Protein AF-A0A968MQE8-F1 (afdb_monomer_lite)

Structure (mmCIF, N/CA/C/O backbone):
data_AF-A0A968MQE8-F1
#
_entry.id   AF-A0A968MQE8-F1
#
loop_
_atom_site.group_PDB
_atom_site.id
_atom_site.type_symbol
_atom_site.label_atom_id
_atom_site.label_alt_id
_atom_site.label_comp_id
_atom_site.label_asym_id
_atom_site.label_entity_id
_atom_site.label_seq_id
_atom_site.pdbx_PDB_ins_code
_atom_site.Cartn_x
_atom_site.Cartn_y
_atom_site.Cartn_z
_atom_site.occupancy
_atom_site.B_iso_or_equiv
_atom_site.auth_seq_id
_atom_site.auth_comp_id
_atom_site.auth_asym_id
_atom_site.auth_atom_id
_atom_site.pdbx_PDB_model_num
ATOM 1 N N . MET A 1 1 ? 24.947 -6.318 -22.522 1.00 52.12 1 MET A N 1
ATOM 2 C CA . MET A 1 1 ? 23.542 -6.743 -22.728 1.00 52.12 1 MET A CA 1
ATOM 3 C C . MET A 1 1 ? 23.259 -6.952 -24.221 1.00 52.12 1 MET A C 1
ATOM 5 O O . MET A 1 1 ? 22.418 -6.272 -24.782 1.00 52.12 1 MET A O 1
ATOM 9 N N . GLY A 1 2 ? 23.986 -7.865 -24.878 1.00 56.78 2 GLY A N 1
ATOM 10 C CA . GLY A 1 2 ? 23.846 -8.136 -26.322 1.00 56.78 2 GLY A CA 1
ATOM 11 C C . GLY A 1 2 ? 23.494 -9.590 -26.653 1.00 56.78 2 GLY A C 1
ATOM 12 O O . GLY A 1 2 ? 23.641 -9.995 -27.797 1.00 56.78 2 GLY A O 1
ATOM 13 N N . HIS A 1 3 ? 23.082 -10.377 -25.652 1.00 75.56 3 HIS A N 1
ATOM 14 C CA . HIS A 1 3 ? 22.887 -11.830 -25.779 1.00 75.56 3 HIS A CA 1
ATOM 15 C C . HIS A 1 3 ? 21.495 -12.322 -25.345 1.00 75.56 3 HIS A C 1
ATOM 17 O O . HIS A 1 3 ? 21.232 -13.517 -25.414 1.00 75.56 3 HIS A O 1
ATOM 23 N N . SER A 1 4 ? 20.600 -11.442 -24.882 1.00 83.25 4 SER A N 1
ATOM 24 C CA . SER A 1 4 ? 19.221 -11.829 -24.558 1.00 83.25 4 SER A CA 1
ATOM 25 C C . SER A 1 4 ? 18.395 -11.991 -25.833 1.00 83.25 4 SER A C 1
ATOM 27 O O . SER A 1 4 ? 18.513 -11.181 -26.746 1.00 83.25 4 SER A O 1
ATOM 29 N N . SER A 1 5 ? 17.518 -12.994 -25.886 1.00 90.88 5 SER A N 1
ATOM 30 C CA . SER A 1 5 ? 16.569 -13.175 -27.000 1.00 90.88 5 SER A CA 1
ATOM 31 C C . SER A 1 5 ? 15.283 -12.345 -26.834 1.00 90.88 5 SER A C 1
ATOM 33 O O . SER A 1 5 ? 14.500 -12.201 -27.774 1.00 90.88 5 SER A O 1
ATOM 35 N N . GLY A 1 6 ? 15.060 -11.774 -25.648 1.00 90.94 6 GLY A N 1
ATOM 36 C CA . GLY A 1 6 ? 13.892 -10.971 -25.289 1.00 90.94 6 GLY A CA 1
ATOM 37 C C . GLY A 1 6 ? 14.112 -10.217 -23.979 1.00 90.94 6 GLY A C 1
ATOM 38 O O . GLY A 1 6 ? 14.966 -10.601 -23.181 1.00 90.94 6 GLY A O 1
ATOM 39 N N . ILE A 1 7 ? 13.328 -9.163 -23.759 1.00 91.94 7 ILE A N 1
ATOM 40 C CA . ILE A 1 7 ? 13.206 -8.478 -22.470 1.00 91.94 7 ILE A CA 1
ATOM 41 C C . ILE A 1 7 ? 11.739 -8.538 -22.053 1.00 91.94 7 ILE A C 1
ATOM 43 O O . ILE A 1 7 ? 10.872 -8.004 -22.745 1.00 91.94 7 ILE A O 1
ATOM 47 N N . ALA A 1 8 ? 11.469 -9.196 -20.929 1.00 93.12 8 ALA A N 1
ATOM 48 C CA . ALA A 1 8 ? 10.150 -9.209 -20.318 1.00 93.12 8 ALA A CA 1
ATOM 49 C C . ALA A 1 8 ? 10.033 -8.059 -19.312 1.00 93.12 8 ALA A C 1
ATOM 51 O O . ALA A 1 8 ? 10.950 -7.802 -18.531 1.00 93.12 8 ALA A O 1
ATOM 52 N N . THR A 1 9 ? 8.898 -7.373 -19.332 1.00 93.19 9 THR A N 1
ATOM 53 C CA . THR A 1 9 ? 8.546 -6.323 -18.372 1.00 93.19 9 THR A CA 1
ATOM 54 C C . THR A 1 9 ? 7.178 -6.612 -17.803 1.00 93.19 9 THR A C 1
ATOM 56 O O . THR A 1 9 ? 6.356 -7.252 -18.449 1.00 93.19 9 THR A O 1
ATOM 59 N N . VAL A 1 10 ? 6.940 -6.147 -16.587 1.00 93.38 10 VAL A N 1
ATOM 60 C CA . VAL A 1 10 ? 5.705 -6.472 -15.882 1.00 93.38 10 VAL A CA 1
ATOM 61 C C . VAL A 1 10 ? 4.574 -5.496 -16.269 1.00 93.38 10 VAL A C 1
ATOM 63 O O . VAL A 1 10 ? 3.407 -5.855 -16.249 1.00 93.38 10 VAL A O 1
ATOM 66 N N . SER A 1 11 ? 4.905 -4.290 -16.736 1.00 93.00 11 SER A N 1
ATOM 67 C CA . SER A 1 11 ? 3.940 -3.280 -17.198 1.00 93.00 11 SER A CA 1
ATOM 68 C C . SER A 1 11 ? 4.458 -2.498 -18.408 1.00 93.00 11 SER A C 1
ATOM 70 O O . SER A 1 11 ? 5.671 -2.423 -18.645 1.00 93.00 11 SER A O 1
ATOM 72 N N . HIS A 1 12 ? 3.552 -1.875 -19.166 1.00 92.81 12 HIS A N 1
ATOM 73 C CA . HIS A 1 12 ? 3.917 -0.980 -20.268 1.00 92.81 12 HIS A CA 1
ATOM 74 C C . HIS A 1 12 ? 4.639 0.271 -19.760 1.00 92.81 12 HIS A C 1
ATOM 76 O O . HIS A 1 12 ? 5.550 0.770 -20.428 1.00 92.81 12 HIS A O 1
ATOM 82 N N . ALA A 1 13 ? 4.288 0.752 -18.566 1.00 92.06 13 ALA A N 1
ATOM 83 C CA . ALA A 1 13 ? 4.979 1.836 -17.884 1.00 92.06 13 ALA A CA 1
ATOM 84 C C . ALA A 1 13 ? 6.465 1.505 -17.679 1.00 92.06 13 ALA A C 1
ATOM 86 O O . ALA A 1 13 ? 7.328 2.314 -18.028 1.00 92.06 13 ALA A O 1
ATOM 87 N N . LEU A 1 14 ? 6.780 0.295 -17.197 1.00 92.50 14 LEU A N 1
ATOM 88 C CA . LEU A 1 14 ? 8.165 -0.146 -17.022 1.00 92.50 14 LEU A CA 1
ATOM 89 C C . LEU A 1 14 ? 8.892 -0.271 -18.365 1.00 92.50 14 LEU A C 1
ATOM 91 O O . LEU A 1 14 ? 10.007 0.235 -18.498 1.00 92.50 14 LEU A O 1
ATOM 95 N N . LYS A 1 15 ? 8.257 -0.882 -19.376 1.00 93.50 15 LYS A N 1
ATOM 96 C CA . LYS A 1 15 ? 8.812 -0.948 -20.738 1.00 93.50 15 LYS A CA 1
ATOM 97 C C . LYS A 1 15 ? 9.207 0.442 -21.244 1.00 93.50 15 LYS A C 1
ATOM 99 O O . LYS A 1 15 ? 10.358 0.659 -21.618 1.00 93.50 15 LYS A O 1
ATOM 104 N N . THR A 1 16 ? 8.278 1.391 -21.178 1.00 92.50 16 THR A N 1
ATOM 105 C CA . THR A 1 16 ? 8.482 2.772 -21.638 1.00 92.50 16 THR A CA 1
ATOM 106 C C . THR A 1 16 ? 9.601 3.461 -20.850 1.00 92.50 16 THR A C 1
ATOM 108 O O . THR A 1 16 ? 10.452 4.145 -21.421 1.00 92.50 16 THR A O 1
ATOM 111 N N . ALA A 1 17 ? 9.656 3.259 -19.529 1.00 92.31 17 ALA A N 1
ATOM 112 C CA . ALA A 1 17 ? 10.715 3.805 -18.685 1.00 92.31 17 ALA A CA 1
ATOM 113 C C . ALA A 1 17 ? 12.105 3.262 -19.069 1.00 92.31 17 ALA A C 1
ATOM 115 O O . ALA A 1 17 ? 13.070 4.028 -19.121 1.00 92.31 17 ALA A O 1
ATOM 116 N N . MET A 1 18 ? 12.213 1.968 -19.384 1.00 93.81 18 MET A N 1
ATOM 117 C CA . MET A 1 18 ? 13.463 1.345 -19.836 1.00 93.81 18 MET A CA 1
ATOM 118 C C . MET A 1 18 ? 13.897 1.867 -21.213 1.00 93.81 18 MET A C 1
ATOM 120 O O . MET A 1 18 ? 15.068 2.212 -21.398 1.00 93.81 18 MET A O 1
ATOM 124 N N . GLU A 1 19 ? 12.962 1.995 -22.157 1.00 92.44 19 GLU A N 1
ATOM 125 C CA . GLU A 1 19 ? 13.214 2.574 -23.484 1.00 92.44 19 GLU A CA 1
ATOM 126 C C . GLU A 1 19 ? 13.726 4.022 -23.371 1.00 92.44 19 GLU A C 1
ATOM 128 O O . GLU A 1 19 ? 14.735 4.381 -23.988 1.00 92.44 19 GLU A O 1
ATOM 133 N N . ASN A 1 20 ? 13.126 4.831 -22.490 1.00 93.06 20 ASN A N 1
ATOM 134 C CA . ASN A 1 20 ? 13.561 6.203 -22.202 1.00 93.06 20 ASN A CA 1
ATOM 135 C C . ASN A 1 20 ? 14.966 6.277 -21.583 1.00 93.06 20 ASN A C 1
ATOM 137 O O . ASN A 1 20 ? 15.696 7.250 -21.787 1.00 93.06 20 ASN A O 1
ATOM 141 N N . LYS A 1 21 ? 15.394 5.231 -20.867 1.00 93.38 21 LYS A N 1
ATOM 142 C CA . LYS A 1 21 ? 16.775 5.069 -20.379 1.00 93.38 21 LYS A CA 1
ATOM 143 C C . LYS A 1 21 ? 17.725 4.500 -21.439 1.00 93.38 21 LYS A C 1
ATOM 145 O O . LYS A 1 21 ? 18.848 4.124 -21.114 1.00 93.38 21 LYS A O 1
ATOM 150 N N . LYS A 1 22 ? 17.316 4.515 -22.713 1.00 92.75 22 LYS A N 1
ATOM 151 C CA . LYS A 1 22 ? 18.080 4.071 -23.889 1.00 92.75 22 LYS A CA 1
ATOM 152 C C . LYS A 1 22 ? 18.359 2.567 -23.913 1.00 92.75 22 LYS A C 1
ATOM 154 O O . LYS A 1 22 ? 19.247 2.134 -24.650 1.00 92.75 22 LYS A O 1
ATOM 159 N N . LEU A 1 23 ? 17.596 1.765 -23.168 1.00 89.06 23 LEU A N 1
ATOM 160 C CA . LEU A 1 23 ? 17.645 0.318 -23.320 1.00 89.06 23 LEU A CA 1
ATOM 161 C C . LEU A 1 23 ? 16.884 -0.067 -24.590 1.00 89.06 23 LEU A C 1
ATOM 163 O O . LEU A 1 23 ? 15.662 0.030 -24.650 1.00 89.06 23 LEU A O 1
ATOM 167 N N . LYS A 1 24 ? 17.621 -0.479 -25.622 1.00 84.94 24 LYS A N 1
ATOM 168 C CA . LYS A 1 24 ? 17.053 -0.884 -26.910 1.00 84.94 24 LYS A CA 1
ATOM 169 C C . LYS A 1 24 ? 17.113 -2.396 -27.047 1.00 84.94 24 LYS A C 1
ATOM 171 O O . LYS A 1 24 ? 18.188 -2.981 -26.941 1.00 84.94 24 LYS A O 1
ATOM 176 N N . HIS A 1 25 ? 15.972 -3.011 -27.327 1.00 87.88 25 HIS A N 1
ATOM 177 C CA . HIS A 1 25 ? 15.875 -4.427 -27.652 1.00 87.88 25 HIS A CA 1
ATOM 178 C C . HIS A 1 25 ? 14.738 -4.630 -28.662 1.00 87.88 25 HIS A C 1
ATOM 180 O O . HIS A 1 25 ? 13.677 -4.037 -28.477 1.00 87.88 25 HIS A O 1
ATOM 186 N N . PRO A 1 26 ? 14.917 -5.435 -29.726 1.00 85.69 26 PRO A N 1
ATOM 187 C CA . PRO A 1 26 ? 13.880 -5.625 -30.746 1.00 85.69 26 PRO A CA 1
ATOM 188 C C . PRO A 1 26 ? 12.664 -6.402 -30.225 1.00 85.69 26 PRO A C 1
ATOM 190 O O . PRO A 1 26 ? 11.582 -6.309 -30.793 1.00 85.69 26 PRO A O 1
ATOM 193 N N . ASN A 1 27 ? 12.843 -7.169 -29.149 1.00 91.00 27 ASN A N 1
ATOM 194 C CA . ASN A 1 27 ? 11.818 -8.033 -28.578 1.00 91.00 27 ASN A CA 1
ATOM 195 C C . ASN A 1 27 ? 11.545 -7.658 -27.114 1.00 91.00 27 ASN A C 1
ATOM 197 O O . ASN A 1 27 ? 12.202 -8.181 -26.212 1.00 91.00 27 ASN A O 1
ATOM 201 N N . PHE A 1 28 ? 10.634 -6.709 -26.898 1.00 92.56 28 PHE A N 1
ATOM 202 C CA . PHE A 1 28 ? 10.063 -6.403 -25.586 1.00 92.56 28 PHE A CA 1
ATOM 203 C C . PHE A 1 28 ? 8.689 -7.056 -25.466 1.00 92.56 28 PHE A C 1
ATOM 205 O O . PHE A 1 28 ? 7.822 -6.812 -26.305 1.00 92.56 28 PHE A O 1
ATOM 212 N N . VAL A 1 29 ? 8.473 -7.813 -24.394 1.00 94.12 29 VAL A N 1
ATOM 213 C CA . VAL A 1 29 ? 7.187 -8.448 -24.085 1.00 94.12 29 VAL A CA 1
ATOM 214 C C . VAL A 1 29 ? 6.711 -7.960 -22.722 1.00 94.12 29 VAL A C 1
ATOM 216 O O . VAL A 1 29 ? 7.495 -7.880 -21.776 1.00 94.12 29 VAL A O 1
ATOM 219 N N . VAL A 1 30 ? 5.430 -7.609 -22.617 1.00 93.00 30 VAL A N 1
ATOM 220 C CA . VAL A 1 30 ? 4.802 -7.299 -21.329 1.00 93.00 30 VAL A CA 1
ATOM 221 C C . VAL A 1 30 ? 4.123 -8.564 -20.819 1.00 93.00 30 VAL A C 1
ATOM 223 O O . VAL A 1 30 ? 3.250 -9.107 -21.493 1.00 93.00 30 VAL A O 1
ATOM 226 N N . VAL A 1 31 ? 4.548 -9.045 -19.654 1.00 93.56 31 VAL A N 1
ATOM 227 C CA . VAL A 1 31 ? 3.969 -10.201 -18.964 1.00 93.56 31 VAL A CA 1
ATOM 228 C C . VAL A 1 31 ? 3.492 -9.718 -17.596 1.00 93.56 31 VAL A C 1
ATOM 230 O O . VAL A 1 31 ? 4.332 -9.502 -16.718 1.00 93.56 31 VAL A O 1
ATOM 233 N N . PRO A 1 32 ? 2.177 -9.495 -17.412 1.00 90.69 32 PRO A N 1
ATOM 234 C CA . PRO A 1 32 ? 1.657 -8.987 -16.158 1.00 90.69 32 PRO A CA 1
ATOM 235 C C . PRO A 1 32 ? 1.855 -9.995 -15.013 1.00 90.69 32 PRO A C 1
ATOM 237 O O . PRO A 1 32 ? 1.940 -11.203 -15.232 1.00 90.69 32 PRO A O 1
ATOM 240 N N . ASN A 1 33 ? 1.892 -9.497 -13.779 1.00 92.38 33 ASN A N 1
ATOM 241 C CA . ASN A 1 33 ? 1.998 -10.295 -12.574 1.00 92.38 33 ASN A CA 1
ATOM 242 C C . ASN A 1 33 ? 0.633 -10.934 -12.359 1.00 92.38 33 ASN A C 1
ATOM 244 O O . ASN A 1 33 ? -0.400 -10.269 -12.451 1.00 92.38 33 ASN A O 1
ATOM 248 N N . SER A 1 34 ? 0.642 -12.223 -12.058 1.00 90.06 34 SER A N 1
ATOM 249 C CA . SER A 1 34 ? -0.552 -12.987 -11.727 1.00 90.06 34 SER A CA 1
ATOM 250 C C . SER A 1 34 ? -0.697 -13.150 -10.219 1.00 90.06 34 SER A C 1
ATOM 252 O O . SER A 1 34 ? 0.285 -13.106 -9.480 1.00 90.06 34 SER A O 1
ATOM 254 N N . VAL A 1 35 ? -1.922 -13.425 -9.785 1.00 93.25 35 VAL A N 1
ATOM 255 C CA . VAL A 1 35 ? -2.248 -13.802 -8.410 1.00 93.25 35 VAL A CA 1
ATOM 256 C C . VAL A 1 35 ? -2.826 -15.215 -8.391 1.00 93.25 35 VAL A C 1
ATOM 258 O O . VAL A 1 35 ? -3.563 -15.604 -9.299 1.00 93.25 35 VAL A O 1
ATOM 261 N N . ASP A 1 36 ? -2.493 -15.987 -7.360 1.00 93.44 36 ASP A N 1
ATOM 262 C CA . ASP A 1 36 ? -3.079 -17.305 -7.132 1.00 93.44 36 ASP A CA 1
ATOM 263 C C . ASP A 1 36 ? -4.501 -17.177 -6.562 1.00 93.44 36 ASP A C 1
ATOM 265 O O . ASP A 1 36 ? -4.700 -16.966 -5.366 1.00 93.44 36 ASP A O 1
ATOM 269 N N . THR A 1 37 ? -5.505 -17.326 -7.425 1.00 92.75 37 THR A N 1
ATOM 270 C CA . THR A 1 37 ? -6.929 -17.244 -7.054 1.00 92.75 37 THR A CA 1
ATOM 271 C C . THR A 1 37 ? -7.471 -18.509 -6.384 1.00 92.75 37 THR A C 1
ATOM 273 O O . THR A 1 37 ? -8.623 -18.520 -5.959 1.00 92.75 37 THR A O 1
ATOM 276 N N . SER A 1 38 ? -6.667 -19.571 -6.245 1.00 92.31 38 SER A N 1
ATOM 277 C CA . SER A 1 38 ? -7.005 -20.692 -5.355 1.00 92.31 38 SER A CA 1
ATOM 278 C C . SER A 1 38 ? -6.724 -20.358 -3.886 1.00 92.31 38 SER A C 1
ATOM 280 O O . SER A 1 38 ? -7.336 -20.932 -2.985 1.00 92.31 38 SER A O 1
ATOM 282 N N . ARG A 1 39 ? -5.830 -19.387 -3.660 1.00 90.62 39 ARG A N 1
ATOM 283 C CA . ARG A 1 39 ? -5.388 -18.904 -2.351 1.00 90.62 39 ARG A CA 1
ATOM 284 C C . ARG A 1 39 ? -6.066 -17.592 -1.962 1.00 90.62 39 ARG A C 1
ATOM 286 O O . ARG A 1 39 ? -6.646 -17.497 -0.884 1.00 90.62 39 ARG A O 1
ATOM 293 N N . PHE A 1 40 ? -5.972 -16.575 -2.816 1.00 94.12 40 PHE A N 1
ATOM 294 C CA . PHE A 1 40 ? -6.611 -15.280 -2.599 1.00 94.12 40 PHE A CA 1
ATOM 295 C C . PHE A 1 40 ? -8.045 -15.361 -3.099 1.00 94.12 40 PHE A C 1
ATOM 297 O O . PHE A 1 40 ? -8.315 -15.251 -4.294 1.00 94.12 40 PHE A O 1
ATOM 304 N N . VAL A 1 41 ? -8.950 -15.617 -2.163 1.00 93.06 41 VAL A N 1
ATOM 305 C CA . VAL A 1 41 ? -10.373 -15.811 -2.429 1.00 93.06 41 VAL A CA 1
ATOM 306 C C . VAL A 1 41 ? -11.195 -14.832 -1.602 1.00 93.06 41 VAL A C 1
ATOM 308 O O . VAL A 1 41 ? -10.766 -14.447 -0.508 1.00 93.06 41 VAL A O 1
ATOM 311 N N . PRO A 1 42 ? -12.393 -14.446 -2.065 1.00 91.56 42 PRO A N 1
ATOM 312 C CA . PRO A 1 42 ? -13.292 -13.637 -1.262 1.00 91.56 42 PRO A CA 1
ATOM 313 C C . PRO A 1 42 ? -13.613 -14.302 0.078 1.00 91.56 42 PRO A C 1
ATOM 315 O O . PRO A 1 42 ? -13.787 -15.522 0.161 1.00 91.56 42 PRO A O 1
ATOM 318 N N . GLY A 1 43 ? -13.709 -13.490 1.131 1.00 83.31 43 GLY A N 1
ATOM 319 C CA . GLY A 1 43 ? -14.188 -13.957 2.429 1.00 83.31 43 GLY A CA 1
ATOM 320 C C . GLY A 1 43 ? -15.607 -14.519 2.311 1.00 83.31 43 GLY A C 1
ATOM 321 O O . GLY A 1 43 ? -16.432 -13.994 1.564 1.00 83.31 43 GLY A O 1
ATOM 322 N N . LYS A 1 44 ? -15.905 -15.596 3.050 1.00 68.94 44 LYS A N 1
ATOM 323 C CA . LYS A 1 44 ? -17.230 -16.249 3.014 1.00 68.94 44 LYS A CA 1
ATOM 324 C C . LYS A 1 44 ? -18.352 -15.345 3.540 1.00 68.94 44 LYS A C 1
ATOM 326 O O . LYS A 1 44 ? -19.490 -15.491 3.111 1.00 68.94 44 LYS A O 1
ATOM 331 N N . GLU A 1 45 ? -18.022 -14.410 4.430 1.00 68.44 45 GLU A N 1
ATOM 332 C CA . GLU A 1 45 ? -18.920 -13.374 4.937 1.00 68.44 45 GLU A CA 1
ATOM 333 C C . GLU A 1 45 ? -18.153 -12.064 5.137 1.00 68.44 45 GLU A C 1
ATOM 335 O O . GLU A 1 45 ? -16.968 -12.076 5.478 1.00 68.44 45 GLU A O 1
ATOM 340 N N . LEU A 1 46 ? -18.837 -10.928 4.970 1.00 60.59 46 LEU A N 1
ATOM 341 C CA . LEU A 1 46 ? -18.308 -9.641 5.415 1.00 60.59 46 LEU A CA 1
ATOM 342 C C . LEU A 1 46 ? -18.183 -9.690 6.938 1.00 60.59 46 LEU A C 1
ATOM 344 O O . LEU A 1 46 ? -19.195 -9.696 7.645 1.00 60.59 46 LEU A O 1
ATOM 348 N N . ILE A 1 47 ? -16.951 -9.726 7.442 1.00 63.50 47 ILE A N 1
ATOM 349 C CA . ILE A 1 47 ? -16.690 -9.687 8.878 1.00 63.50 47 ILE A CA 1
ATOM 350 C C . ILE A 1 47 ? -17.263 -8.372 9.406 1.00 63.50 47 ILE A C 1
ATOM 352 O O . ILE A 1 47 ? -16.779 -7.283 9.093 1.00 63.50 47 ILE A O 1
ATOM 356 N N . LYS A 1 48 ? -18.336 -8.469 10.196 1.00 63.97 48 LYS A N 1
ATOM 357 C CA . LYS A 1 48 ? -18.967 -7.317 10.843 1.00 63.97 48 LYS A CA 1
ATOM 358 C C . LYS A 1 48 ? -18.085 -6.855 12.001 1.00 63.97 48 LYS A C 1
ATOM 360 O O . LYS A 1 48 ? -18.344 -7.182 13.154 1.00 63.97 48 LYS A O 1
ATOM 365 N N . SER A 1 49 ? -17.037 -6.101 11.689 1.00 71.31 49 SER A N 1
ATOM 366 C CA . SER A 1 49 ? -16.316 -5.314 12.686 1.00 71.31 49 SER A CA 1
ATOM 367 C C . SER A 1 49 ? -17.095 -4.024 12.977 1.00 71.31 49 SER A C 1
ATOM 369 O O . SER A 1 49 ? -17.625 -3.408 12.046 1.00 71.31 49 SER A O 1
ATOM 371 N N . PRO A 1 50 ? -17.176 -3.566 14.241 1.00 80.38 50 PRO A N 1
ATOM 372 C CA . PRO A 1 50 ? -17.688 -2.229 14.545 1.00 80.38 50 PRO A CA 1
ATOM 373 C C . PRO A 1 50 ? -16.812 -1.120 13.932 1.00 80.38 50 PRO A C 1
ATOM 375 O O . PRO A 1 50 ? -17.270 0.014 13.783 1.00 80.38 50 PRO A O 1
ATOM 378 N N . LYS A 1 51 ? -15.564 -1.439 13.567 1.00 90.25 51 LYS A N 1
ATOM 379 C CA . LYS A 1 51 ? -14.597 -0.535 12.943 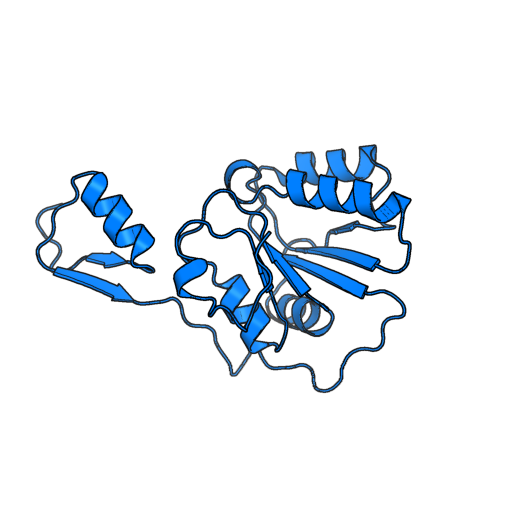1.00 90.25 51 LYS A CA 1
ATOM 380 C C . LYS A 1 51 ? -14.448 -0.852 11.458 1.00 90.25 51 LYS A C 1
ATOM 382 O O . LYS A 1 51 ? -14.444 -2.006 11.043 1.00 90.25 51 LYS A O 1
ATOM 387 N N . LYS A 1 52 ? -14.289 0.187 10.644 1.00 94.12 52 LYS A N 1
ATOM 388 C CA . LYS A 1 52 ? -13.934 0.070 9.227 1.00 94.12 52 LYS A CA 1
ATOM 389 C C . LYS A 1 52 ? -12.427 -0.133 9.114 1.00 94.12 52 LYS A C 1
ATOM 391 O O . LYS A 1 52 ? -11.668 0.792 9.395 1.00 94.12 52 LYS A O 1
ATOM 396 N N . ILE A 1 53 ? -12.011 -1.326 8.713 1.00 95.19 53 ILE A N 1
ATOM 397 C CA . ILE A 1 53 ? -10.595 -1.682 8.608 1.00 95.19 53 ILE A CA 1
ATOM 398 C C . ILE A 1 53 ? -10.064 -1.272 7.233 1.00 95.19 53 ILE A C 1
ATOM 400 O O . ILE A 1 53 ? -10.655 -1.596 6.206 1.00 95.19 53 ILE A O 1
ATOM 404 N N . PHE A 1 54 ? -8.941 -0.573 7.211 1.00 97.25 54 PHE A N 1
ATOM 405 C CA . PHE A 1 54 ? -8.134 -0.315 6.025 1.00 97.25 54 PHE A CA 1
ATOM 406 C C . PHE A 1 54 ? -6.847 -1.127 6.142 1.00 97.25 54 PHE A C 1
ATOM 408 O O . PHE A 1 54 ? -6.303 -1.237 7.239 1.00 97.25 54 PHE A O 1
ATOM 415 N N . SER A 1 55 ? -6.333 -1.661 5.038 1.00 97.19 55 SER A N 1
ATOM 416 C CA . SER A 1 55 ? -5.038 -2.351 5.027 1.00 97.19 55 SER A CA 1
ATOM 417 C C . SER A 1 55 ? -4.008 -1.645 4.162 1.00 97.19 55 SER A C 1
ATOM 419 O O . SER A 1 55 ? -4.333 -1.071 3.126 1.00 97.19 55 SER A O 1
ATOM 421 N N . HIS A 1 56 ? -2.746 -1.724 4.568 1.00 97.94 56 HIS A N 1
ATOM 422 C CA . HIS A 1 56 ? -1.593 -1.408 3.736 1.00 97.94 56 HIS A CA 1
ATOM 423 C C . HIS A 1 56 ? -0.579 -2.546 3.845 1.00 97.94 56 HIS A C 1
ATOM 425 O O . HIS A 1 56 ? -0.209 -2.934 4.950 1.00 97.94 56 HIS A O 1
ATOM 431 N N . IL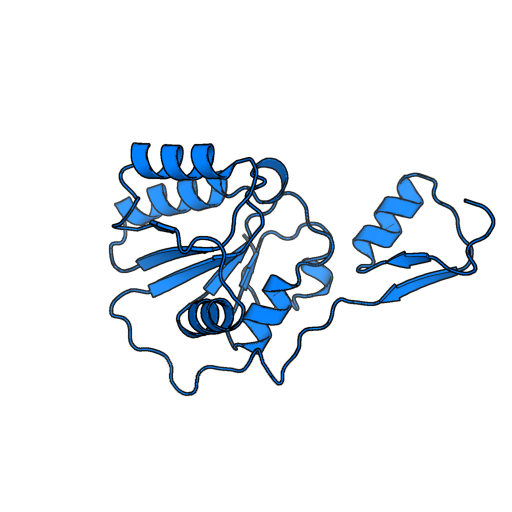E A 1 57 ? -0.144 -3.085 2.707 1.00 96.94 57 ILE A N 1
ATOM 432 C CA . ILE A 1 57 ? 0.829 -4.176 2.658 1.00 96.94 57 ILE A CA 1
ATOM 433 C C . ILE A 1 57 ? 1.970 -3.756 1.740 1.00 96.94 57 ILE A C 1
ATOM 435 O O . ILE A 1 57 ? 1.750 -3.503 0.553 1.00 96.94 57 ILE A O 1
ATOM 439 N N . SER A 1 58 ? 3.188 -3.665 2.272 1.00 96.19 58 SER A N 1
ATOM 440 C CA . SER A 1 58 ? 4.364 -3.317 1.472 1.00 96.19 58 SER A CA 1
ATOM 441 C C . SER A 1 58 ? 5.684 -3.651 2.164 1.00 96.19 58 SER A C 1
ATOM 443 O O . SER A 1 58 ? 5.744 -3.885 3.365 1.00 96.19 58 SER A O 1
ATOM 445 N N . CYS A 1 59 ? 6.785 -3.582 1.412 1.00 95.44 59 CYS A N 1
ATOM 446 C CA . CYS A 1 59 ? 8.090 -3.332 2.024 1.00 95.44 59 CYS A CA 1
ATOM 447 C C . CYS A 1 59 ? 8.106 -1.909 2.611 1.00 95.44 59 CYS A C 1
ATOM 449 O O . CYS A 1 59 ? 7.594 -0.983 1.976 1.00 95.44 59 CYS A O 1
ATOM 451 N N . PHE A 1 60 ? 8.683 -1.721 3.795 1.00 96.56 60 PHE A N 1
ATOM 452 C CA . PHE A 1 60 ? 8.795 -0.427 4.463 1.00 96.56 60 PHE A CA 1
ATOM 453 C C . PHE A 1 60 ? 10.001 0.329 3.899 1.00 96.56 60 PHE A C 1
ATOM 455 O O . PHE A 1 60 ? 11.038 0.475 4.542 1.00 96.56 60 PHE A O 1
ATOM 462 N N . ASP A 1 61 ? 9.835 0.760 2.654 1.00 97.38 61 ASP A N 1
ATOM 463 C CA . ASP A 1 61 ? 10.645 1.754 1.958 1.00 97.38 61 ASP A CA 1
ATOM 464 C C . ASP A 1 61 ? 9.751 2.979 1.771 1.00 97.38 61 ASP A C 1
ATOM 466 O O . ASP A 1 61 ? 8.886 3.019 0.893 1.00 97.38 61 ASP A O 1
ATOM 470 N N . ASP A 1 62 ? 9.901 3.959 2.654 1.00 97.81 62 ASP A N 1
ATOM 471 C CA . ASP A 1 62 ? 9.018 5.118 2.726 1.00 97.81 62 ASP A CA 1
ATOM 472 C C . ASP A 1 62 ? 9.195 6.044 1.515 1.00 97.81 62 ASP A C 1
ATOM 474 O O . ASP A 1 62 ? 8.243 6.693 1.085 1.00 97.81 62 ASP A O 1
ATOM 478 N N . ALA A 1 63 ? 10.382 6.063 0.900 1.00 97.81 63 ALA A N 1
ATOM 479 C CA . ALA A 1 63 ? 10.616 6.844 -0.311 1.00 97.81 63 ALA A CA 1
ATOM 480 C C . ALA A 1 63 ? 9.776 6.314 -1.483 1.00 97.81 63 ALA A C 1
ATOM 482 O O . ALA A 1 63 ? 9.192 7.103 -2.234 1.00 97.81 63 ALA A O 1
ATOM 483 N N . ALA A 1 64 ? 9.673 4.990 -1.619 1.00 96.62 64 ALA A N 1
ATOM 484 C CA . ALA A 1 64 ? 8.863 4.359 -2.656 1.00 96.62 64 ALA A CA 1
ATOM 485 C C . ALA A 1 64 ? 7.374 4.267 -2.281 1.00 96.62 64 ALA A C 1
ATOM 487 O O . ALA A 1 64 ? 6.511 4.580 -3.106 1.00 96.62 64 ALA A O 1
ATOM 488 N N . LYS A 1 65 ? 7.060 3.831 -1.055 1.00 97.56 65 LYS A N 1
ATOM 489 C CA . LYS A 1 65 ? 5.701 3.456 -0.626 1.00 97.56 65 LYS A CA 1
ATOM 490 C C . LYS A 1 65 ? 4.934 4.562 0.083 1.00 97.56 65 LYS A C 1
ATOM 492 O O . LYS A 1 65 ? 3.706 4.497 0.088 1.00 97.56 65 LYS A O 1
ATOM 497 N N . ASN A 1 66 ? 5.633 5.577 0.595 1.00 97.88 66 ASN A N 1
ATOM 498 C CA . ASN A 1 66 ? 5.060 6.756 1.246 1.00 97.88 66 ASN A CA 1
ATOM 499 C C . ASN A 1 66 ? 4.085 6.393 2.381 1.00 97.88 66 ASN A C 1
ATOM 501 O O . ASN A 1 66 ? 2.948 6.870 2.459 1.00 97.88 66 ASN A O 1
ATOM 505 N N . ILE A 1 67 ? 4.554 5.530 3.279 1.00 98.25 67 ILE A N 1
ATOM 506 C CA . ILE A 1 67 ? 3.793 5.051 4.437 1.00 98.25 67 ILE A CA 1
ATOM 507 C C . ILE A 1 67 ? 3.561 6.214 5.410 1.00 98.25 67 ILE A C 1
ATOM 509 O O . ILE A 1 67 ? 2.478 6.345 5.983 1.00 98.25 67 ILE A O 1
ATOM 513 N N . THR A 1 68 ? 4.524 7.133 5.517 1.00 98.06 68 THR A N 1
ATOM 514 C CA . THR A 1 68 ? 4.379 8.395 6.257 1.00 98.06 68 THR A CA 1
ATOM 515 C C . THR A 1 68 ? 3.191 9.221 5.750 1.00 98.06 68 THR A C 1
ATOM 517 O O . THR A 1 68 ? 2.447 9.802 6.547 1.00 98.06 68 THR A O 1
ATOM 520 N N . GLY A 1 69 ? 2.959 9.251 4.433 1.00 97.94 69 GLY A N 1
ATOM 521 C CA . GLY A 1 69 ? 1.805 9.925 3.840 1.00 97.94 69 GLY A CA 1
ATOM 522 C C . GLY A 1 69 ? 0.475 9.289 4.255 1.00 97.94 69 GLY A C 1
ATOM 523 O O . GLY A 1 69 ? -0.464 10.011 4.602 1.00 97.94 69 GLY A O 1
ATOM 524 N N . ILE A 1 70 ? 0.416 7.953 4.316 1.00 98.38 70 ILE A N 1
ATOM 525 C CA . ILE A 1 70 ? -0.753 7.217 4.825 1.00 98.38 70 ILE A CA 1
ATOM 526 C C . ILE A 1 70 ? -1.003 7.564 6.299 1.00 98.38 70 ILE A C 1
ATOM 528 O O . ILE A 1 70 ? -2.119 7.935 6.663 1.00 98.38 70 ILE A O 1
ATOM 532 N N . ILE A 1 71 ? 0.033 7.521 7.144 1.00 98.50 71 ILE A N 1
ATOM 533 C CA . ILE A 1 71 ? -0.069 7.858 8.575 1.00 98.50 71 ILE A CA 1
ATOM 534 C C . ILE A 1 71 ? -0.553 9.301 8.770 1.00 98.50 71 ILE A C 1
ATOM 536 O O . ILE A 1 71 ? -1.437 9.560 9.585 1.00 98.50 71 ILE A O 1
ATOM 540 N N . THR A 1 72 ? -0.041 10.241 7.974 1.00 98.06 72 THR A N 1
ATOM 541 C CA . THR A 1 72 ? -0.479 11.646 8.003 1.00 98.06 72 THR A CA 1
ATOM 542 C C . THR A 1 72 ? -1.963 11.786 7.645 1.00 98.06 72 THR A C 1
ATOM 544 O O . THR A 1 72 ? -2.673 12.616 8.220 1.00 98.06 72 THR A O 1
ATOM 547 N N . ALA A 1 73 ? -2.463 10.992 6.694 1.00 97.81 73 ALA A N 1
ATOM 548 C CA . ALA A 1 73 ? -3.885 10.969 6.362 1.00 97.81 73 ALA A CA 1
ATOM 549 C C . ALA A 1 73 ? -4.727 10.397 7.517 1.00 97.81 73 ALA A C 1
ATOM 551 O O . ALA A 1 73 ? -5.780 10.957 7.835 1.00 97.81 73 ALA A O 1
ATOM 552 N N . VAL A 1 74 ? -4.239 9.346 8.186 1.00 98.31 74 VAL A N 1
ATOM 553 C CA . VAL A 1 74 ? -4.879 8.765 9.376 1.00 98.31 74 VAL A CA 1
ATOM 554 C C . VAL A 1 74 ? -4.954 9.766 10.528 1.00 98.31 74 VAL A C 1
ATOM 556 O O . VAL A 1 74 ? -6.033 9.924 11.091 1.00 98.31 74 VAL A O 1
ATOM 559 N N . ASP A 1 75 ? -3.881 10.502 10.834 1.00 98.44 75 ASP A N 1
ATOM 560 C CA . ASP A 1 75 ? -3.889 11.556 11.867 1.00 98.44 75 ASP A CA 1
ATOM 561 C C . ASP A 1 75 ? -4.956 12.629 11.596 1.00 98.44 75 ASP A C 1
ATOM 563 O O . ASP A 1 75 ? -5.679 13.084 12.482 1.00 98.44 75 ASP A O 1
ATOM 567 N N . LYS A 1 76 ? -5.111 13.039 10.336 1.00 98.31 76 LYS A N 1
ATOM 568 C CA . LYS A 1 76 ? -6.149 14.013 9.972 1.00 98.31 76 LYS A CA 1
ATOM 569 C C . LYS A 1 76 ? -7.553 13.432 10.122 1.00 98.31 76 LYS A C 1
ATOM 571 O O . LYS A 1 76 ? -8.479 14.161 10.490 1.00 98.31 76 LYS A O 1
ATOM 576 N N . LEU A 1 77 ? -7.727 12.150 9.803 1.00 97.50 77 LEU A N 1
ATOM 577 C CA . LEU A 1 77 ? -9.016 11.470 9.866 1.00 97.50 77 LEU A CA 1
ATOM 578 C C . LEU A 1 77 ? -9.432 11.146 11.307 1.00 97.50 77 LEU A C 1
ATOM 580 O O . LEU A 1 77 ? -10.609 11.303 11.636 1.00 97.50 77 LEU A O 1
ATOM 584 N N . SER A 1 78 ? -8.487 10.773 12.175 1.00 97.75 78 SER A N 1
ATOM 585 C CA . SER A 1 78 ? -8.725 10.427 13.586 1.00 97.75 78 SER A CA 1
ATOM 586 C C . SER A 1 78 ? -9.355 11.583 14.369 1.00 97.75 78 SER A C 1
ATOM 588 O O . SER A 1 78 ? -10.233 11.386 15.207 1.00 97.75 78 SER A O 1
ATOM 590 N N . ARG A 1 79 ? -9.011 12.825 14.015 1.00 97.56 79 ARG A N 1
ATOM 591 C CA . ARG A 1 79 ? -9.602 14.048 14.589 1.00 97.56 79 ARG A CA 1
ATOM 592 C C . ARG A 1 79 ? -11.090 14.225 14.268 1.00 97.56 79 ARG A C 1
ATOM 594 O O . ARG A 1 79 ? -11.751 15.051 14.889 1.00 97.56 79 ARG A O 1
ATOM 601 N N . LYS A 1 80 ? -11.616 13.498 13.275 1.00 97.81 80 LYS A N 1
ATOM 602 C CA . LYS A 1 80 ? -13.007 13.607 12.796 1.00 97.81 80 LYS A CA 1
ATOM 603 C C . LYS A 1 80 ? -13.813 12.326 12.977 1.00 97.81 80 LYS A C 1
ATOM 605 O O . LYS A 1 80 ? -15.039 12.388 13.007 1.00 97.81 80 LYS A O 1
ATOM 610 N N . ARG A 1 81 ? -13.154 11.168 13.027 1.00 96.38 81 ARG A N 1
ATOM 611 C CA . ARG A 1 81 ? -13.793 9.850 13.036 1.00 96.38 81 ARG A CA 1
ATOM 612 C C . ARG A 1 81 ? -13.087 8.911 13.995 1.00 96.38 81 ARG A C 1
ATOM 614 O O . ARG A 1 81 ? -11.875 8.949 14.136 1.00 96.38 81 ARG A O 1
ATOM 621 N N . GLN A 1 82 ? -13.878 8.048 14.617 1.00 95.56 82 GLN A N 1
ATOM 622 C CA . GLN A 1 82 ? -13.421 7.057 15.591 1.00 95.56 82 GLN A CA 1
ATOM 623 C C . GLN A 1 82 ? -13.832 5.639 15.177 1.00 95.56 82 GLN A C 1
ATOM 625 O O . GLN A 1 82 ? -13.678 4.703 15.946 1.00 95.56 82 GLN A O 1
ATOM 630 N N . ASP A 1 83 ? -14.401 5.458 13.986 1.00 95.81 83 ASP A N 1
ATOM 631 C CA . ASP A 1 83 ? -15.005 4.206 13.524 1.00 95.81 83 ASP A CA 1
ATOM 632 C C . ASP A 1 83 ? -14.142 3.484 12.479 1.00 95.81 83 ASP A C 1
ATOM 634 O O . ASP A 1 83 ? -14.678 2.801 11.607 1.00 95.81 83 ASP A O 1
ATOM 638 N N . PHE A 1 84 ? -12.819 3.659 12.533 1.00 97.19 84 PHE A N 1
ATOM 639 C CA . PHE A 1 84 ? -11.889 3.062 11.580 1.00 97.19 84 PHE A CA 1
ATOM 640 C C . PHE A 1 84 ? -10.549 2.687 12.213 1.00 97.19 84 PHE A C 1
ATOM 642 O O . PHE A 1 84 ? -10.177 3.237 13.250 1.00 97.19 84 PHE A O 1
ATOM 649 N N . GLU A 1 85 ? -9.845 1.776 11.547 1.00 97.56 85 GLU A N 1
ATOM 650 C CA . GLU A 1 85 ? -8.514 1.277 11.901 1.00 97.56 85 GLU A CA 1
ATOM 651 C C . GLU A 1 85 ? -7.697 1.082 10.615 1.00 97.56 85 GLU A C 1
ATOM 653 O O . GLU A 1 85 ? -8.256 0.779 9.561 1.00 97.56 85 GLU A O 1
ATOM 658 N N . LEU A 1 86 ? -6.381 1.264 10.689 1.00 98.25 86 LEU A N 1
ATOM 659 C CA . LEU A 1 86 ? -5.418 0.973 9.635 1.00 98.25 86 LEU A CA 1
ATOM 660 C C . LEU A 1 86 ? -4.491 -0.148 10.107 1.00 98.25 86 LEU A C 1
ATOM 662 O O . LEU A 1 86 ? -3.767 0.010 11.087 1.00 98.25 86 LEU A O 1
ATOM 666 N N . HIS A 1 87 ? -4.476 -1.250 9.371 1.00 97.31 87 HIS A N 1
ATOM 667 C CA . HIS A 1 87 ? -3.595 -2.385 9.605 1.00 97.31 87 HIS A CA 1
ATOM 668 C C . HIS A 1 87 ? -2.473 -2.359 8.572 1.00 97.31 87 HIS A C 1
ATOM 670 O O . HIS A 1 87 ? -2.723 -2.364 7.366 1.00 97.31 87 HIS A O 1
ATOM 676 N N . ILE A 1 88 ? -1.233 -2.295 9.043 1.00 97.81 88 ILE A N 1
ATOM 677 C CA . ILE A 1 88 ? -0.045 -2.211 8.201 1.00 97.81 88 ILE A CA 1
ATOM 678 C C . ILE A 1 88 ? 0.752 -3.502 8.356 1.00 97.81 88 ILE A C 1
ATOM 680 O O . ILE A 1 88 ? 1.235 -3.805 9.446 1.00 97.81 88 ILE A O 1
ATOM 684 N N . ALA A 1 89 ? 0.910 -4.241 7.262 1.00 96.75 89 ALA A N 1
ATOM 685 C CA . ALA A 1 89 ? 1.709 -5.458 7.213 1.00 96.75 89 ALA A CA 1
ATOM 686 C C . ALA A 1 89 ? 2.941 -5.275 6.326 1.00 96.75 89 ALA A C 1
ATOM 688 O O . ALA A 1 89 ? 2.890 -4.661 5.259 1.00 96.75 89 ALA A O 1
ATOM 689 N N . GLY A 1 90 ? 4.053 -5.838 6.775 1.00 94.56 90 GLY A N 1
ATOM 690 C CA . GLY A 1 90 ? 5.336 -5.783 6.104 1.00 94.56 90 GLY A CA 1
ATOM 691 C C . GLY A 1 90 ? 6.491 -5.485 7.047 1.00 94.56 90 GLY A C 1
ATOM 692 O O . GLY A 1 90 ? 6.357 -5.439 8.270 1.00 94.56 90 GLY A O 1
ATOM 693 N N . ASP A 1 91 ? 7.649 -5.304 6.432 1.00 95.06 91 ASP A N 1
ATOM 694 C CA . ASP A 1 91 ? 8.901 -4.942 7.083 1.00 95.06 91 ASP A CA 1
ATOM 695 C C . ASP A 1 91 ? 9.787 -4.208 6.077 1.00 95.06 91 ASP A C 1
ATOM 697 O O . ASP A 1 91 ? 9.463 -4.143 4.890 1.00 95.06 91 ASP A O 1
ATOM 701 N N . GLY A 1 92 ? 10.903 -3.650 6.520 1.00 96.25 92 GLY A N 1
ATOM 702 C CA . GLY A 1 92 ? 11.834 -2.949 5.652 1.00 96.25 92 GLY A CA 1
ATOM 703 C C . GLY A 1 92 ? 12.720 -1.960 6.401 1.00 96.25 92 GLY A C 1
ATOM 704 O O . GLY A 1 92 ? 12.585 -1.780 7.614 1.00 96.25 92 GLY A O 1
ATOM 705 N N . PRO A 1 93 ? 13.634 -1.294 5.678 1.00 97.75 93 PRO A N 1
ATOM 706 C CA . PRO A 1 93 ? 14.625 -0.403 6.277 1.00 97.75 93 PRO A CA 1
ATOM 707 C C . PRO A 1 93 ? 14.010 0.755 7.078 1.00 97.75 93 PRO A C 1
ATOM 709 O O . PRO A 1 93 ? 14.592 1.173 8.077 1.00 97.75 93 PRO A O 1
ATOM 712 N N . ASP A 1 94 ? 12.829 1.247 6.692 1.00 98.19 94 ASP A N 1
ATOM 713 C CA . ASP A 1 94 ? 12.167 2.375 7.355 1.00 98.19 94 ASP A CA 1
ATOM 714 C C . ASP A 1 94 ? 11.196 1.957 8.471 1.00 98.19 94 ASP A C 1
ATOM 716 O O . ASP A 1 94 ? 10.513 2.816 9.036 1.00 98.19 94 ASP A O 1
ATOM 720 N N . ARG A 1 95 ? 11.130 0.669 8.844 1.00 97.25 95 ARG A N 1
ATOM 721 C CA . ARG A 1 95 ? 10.163 0.177 9.840 1.00 97.25 95 ARG A CA 1
ATOM 722 C C . ARG A 1 95 ? 10.188 0.945 11.151 1.00 97.25 95 ARG A C 1
ATOM 724 O O . ARG A 1 95 ? 9.175 1.525 11.541 1.00 97.25 95 ARG A O 1
ATOM 731 N N . ALA A 1 9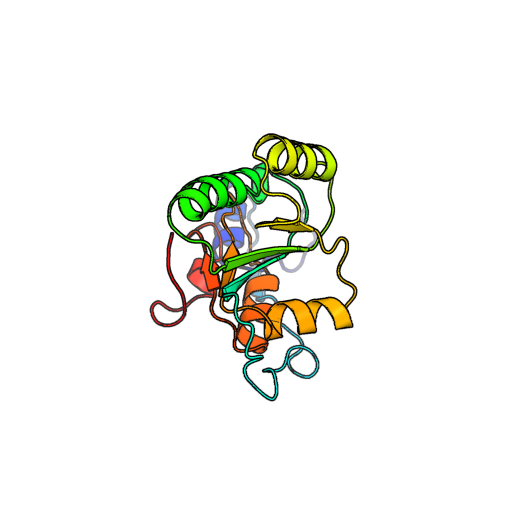6 ? 11.352 1.019 11.788 1.00 97.81 96 ALA A N 1
ATOM 732 C CA . ALA A 1 96 ? 11.495 1.718 13.060 1.00 97.81 96 ALA A CA 1
ATOM 733 C C . ALA A 1 96 ? 11.119 3.206 12.947 1.00 97.81 96 ALA A C 1
ATOM 735 O O . ALA A 1 96 ? 10.486 3.762 13.841 1.00 97.81 96 ALA A O 1
ATOM 736 N N . LYS A 1 97 ? 11.468 3.862 11.832 1.00 98.00 97 LYS A N 1
ATOM 737 C CA . LYS A 1 97 ? 11.121 5.268 11.578 1.00 98.00 97 LYS A CA 1
ATOM 738 C C . LYS A 1 97 ? 9.602 5.459 11.505 1.00 98.00 97 LYS A C 1
ATOM 740 O O . LYS A 1 97 ? 9.078 6.387 12.118 1.00 98.00 97 LYS A O 1
ATOM 745 N N . ILE A 1 98 ? 8.909 4.583 10.783 1.00 98.38 98 ILE A N 1
ATOM 746 C CA . ILE A 1 98 ? 7.458 4.628 10.573 1.00 98.38 98 ILE A CA 1
ATOM 747 C C . ILE A 1 98 ? 6.702 4.348 11.880 1.00 98.38 98 ILE A C 1
ATOM 749 O O . ILE A 1 98 ? 5.810 5.115 12.248 1.00 98.38 98 ILE A O 1
ATOM 753 N N . GLU A 1 99 ? 7.083 3.300 12.614 1.00 98.19 99 GLU A N 1
ATOM 754 C CA . GLU A 1 99 ? 6.475 2.955 13.908 1.00 98.19 99 GLU A CA 1
ATOM 755 C C . GLU A 1 99 ? 6.684 4.072 14.947 1.00 98.19 99 GLU A C 1
ATOM 757 O O . GLU A 1 99 ? 5.746 4.455 15.657 1.00 98.19 99 GLU A O 1
ATOM 762 N N . ASN A 1 100 ? 7.882 4.669 14.990 1.00 98.19 100 ASN A N 1
ATOM 763 C CA . ASN A 1 100 ? 8.172 5.811 15.859 1.00 98.19 100 ASN A CA 1
ATOM 764 C C . ASN A 1 100 ? 7.328 7.035 15.492 1.00 98.19 100 ASN A C 1
ATOM 766 O O . ASN A 1 100 ? 6.762 7.670 16.380 1.00 98.19 100 ASN A O 1
ATOM 770 N N . HIS A 1 101 ? 7.206 7.356 14.201 1.00 97.69 101 HIS A N 1
ATOM 771 C CA . HIS A 1 101 ? 6.386 8.476 13.741 1.00 97.69 101 HIS A CA 1
ATOM 772 C C . HIS A 1 101 ? 4.909 8.293 14.124 1.00 97.69 101 HIS A C 1
ATOM 774 O O . HIS A 1 101 ? 4.286 9.202 14.670 1.00 97.69 101 HIS A O 1
ATOM 780 N N . CYS A 1 102 ? 4.370 7.091 13.914 1.00 98.06 102 CYS A N 1
ATOM 781 C CA . CYS A 1 102 ? 3.010 6.733 14.309 1.00 98.06 102 CYS A CA 1
ATOM 782 C C . CYS A 1 102 ? 2.786 6.863 15.828 1.00 98.06 102 CYS A C 1
ATOM 784 O O . CYS A 1 102 ? 1.762 7.387 16.278 1.00 98.06 102 CYS A O 1
ATOM 786 N N . THR A 1 103 ? 3.771 6.439 16.622 1.00 98.06 103 THR A N 1
ATOM 787 C CA . THR A 1 103 ? 3.725 6.515 18.088 1.00 98.06 103 THR A CA 1
ATOM 788 C C . THR A 1 103 ? 3.789 7.957 18.586 1.00 98.06 103 THR A C 1
ATOM 790 O O . THR A 1 103 ? 3.027 8.328 19.474 1.00 98.06 103 THR A O 1
ATOM 793 N N . GLN A 1 104 ? 4.627 8.803 17.980 1.00 98.06 104 GLN A N 1
ATOM 794 C CA . GLN A 1 104 ? 4.706 10.235 18.300 1.00 98.06 104 GLN A CA 1
ATOM 795 C C . GLN A 1 104 ? 3.388 10.975 18.046 1.00 98.06 104 GLN A C 1
ATOM 797 O O . GLN A 1 104 ? 3.074 11.929 18.753 1.00 98.06 104 GLN A O 1
ATOM 802 N N . LEU A 1 105 ? 2.607 10.526 17.062 1.00 97.94 105 LEU A N 1
ATOM 803 C CA . LEU A 1 105 ? 1.274 11.056 16.770 1.00 97.94 105 LEU A CA 1
ATOM 804 C C . LEU A 1 105 ? 0.173 10.466 17.671 1.00 97.94 105 LEU A C 1
ATOM 806 O O . LEU A 1 105 ? -0.980 10.875 17.565 1.00 97.94 105 LEU A O 1
ATOM 810 N N . GLY A 1 106 ? 0.498 9.510 18.549 1.00 97.94 106 GLY A N 1
ATOM 811 C CA . GLY A 1 106 ? -0.471 8.861 19.436 1.00 97.94 106 GLY A CA 1
ATOM 812 C C . GLY A 1 106 ? -1.472 7.955 18.710 1.00 97.94 106 GLY A C 1
ATOM 813 O O . GLY A 1 106 ? -2.573 7.739 19.208 1.00 97.94 106 GLY A O 1
ATOM 814 N N . LEU A 1 107 ? -1.123 7.448 17.523 1.00 98.44 107 LEU A N 1
ATOM 815 C CA . LEU A 1 107 ? -2.027 6.639 16.695 1.00 98.44 107 LEU A CA 1
ATOM 816 C C . LEU A 1 107 ? -1.880 5.131 16.932 1.00 98.44 107 LEU A C 1
ATOM 818 O O . LEU A 1 107 ? -2.831 4.374 16.705 1.00 98.44 107 LEU A O 1
ATOM 822 N N . THR A 1 108 ? -0.698 4.694 17.370 1.00 97.81 108 THR A N 1
ATOM 823 C CA . THR A 1 108 ? -0.360 3.279 17.567 1.00 97.81 108 THR A CA 1
ATOM 824 C C . THR A 1 108 ? -1.307 2.616 18.568 1.00 97.81 108 THR A C 1
ATOM 826 O O . THR A 1 108 ? -1.532 3.133 19.661 1.00 97.81 108 THR A O 1
ATOM 829 N N . GLY A 1 109 ? -1.876 1.468 18.195 1.00 95.38 109 GLY A N 1
ATOM 830 C CA . GLY A 1 109 ? -2.779 0.680 19.041 1.00 95.38 109 GLY A CA 1
ATOM 831 C C . GLY A 1 109 ? -4.193 1.252 19.197 1.00 95.38 109 GLY A C 1
ATOM 832 O O . GLY A 1 109 ? -5.016 0.638 19.868 1.00 95.38 109 GLY A O 1
ATOM 833 N N . THR A 1 110 ? -4.487 2.405 18.585 1.00 96.12 110 THR A N 1
ATOM 834 C CA . THR A 1 110 ? -5.835 3.005 18.567 1.00 96.12 110 THR A CA 1
ATOM 835 C C . THR A 1 110 ? -6.382 3.120 17.148 1.00 96.12 110 THR A C 1
ATOM 837 O O . THR A 1 110 ? -7.516 2.728 16.888 1.00 96.12 110 THR A O 1
ATOM 840 N N . PHE A 1 111 ? -5.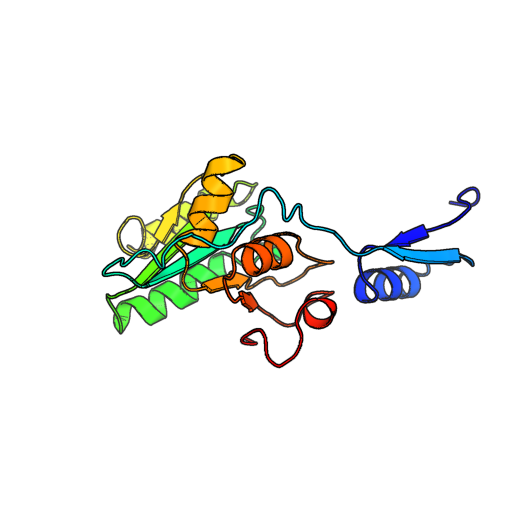576 3.658 16.231 1.00 98.19 111 PHE A N 1
ATOM 841 C CA . PHE A 1 111 ? -5.923 3.815 14.816 1.00 98.19 111 PHE A CA 1
ATOM 842 C C . PHE A 1 111 ? -5.008 3.030 13.894 1.00 98.19 111 PHE A C 1
ATOM 844 O O . PHE A 1 111 ? -5.421 2.731 12.782 1.00 98.19 111 PHE A O 1
ATOM 851 N N . VAL A 1 112 ? -3.774 2.744 14.312 1.00 98.44 112 VAL A N 1
ATOM 852 C CA . VAL A 1 112 ? -2.779 2.062 13.482 1.00 98.44 112 VAL A CA 1
ATOM 853 C C . VAL A 1 112 ? -2.249 0.838 14.214 1.00 98.44 112 VAL A C 1
ATOM 855 O O . VAL A 1 112 ? -1.788 0.940 15.355 1.00 98.44 112 VAL A O 1
ATOM 858 N N . PHE A 1 113 ? -2.292 -0.302 13.533 1.00 97.31 113 PHE A N 1
ATOM 859 C CA . PHE A 1 113 ? -1.833 -1.598 14.016 1.00 97.31 113 PHE A CA 1
ATOM 860 C C . PHE A 1 113 ? -0.784 -2.146 13.050 1.00 97.31 113 PHE A C 1
ATOM 862 O O . PHE A 1 113 ? -1.014 -2.197 11.844 1.00 97.31 113 PHE A O 1
ATOM 869 N N . PHE A 1 114 ? 0.380 -2.525 13.574 1.00 96.50 114 PHE A N 1
ATOM 870 C CA . PHE A 1 114 ? 1.459 -3.119 12.788 1.00 96.50 114 PHE A CA 1
ATOM 871 C C . PHE A 1 114 ? 1.406 -4.640 12.938 1.00 96.50 114 PHE A C 1
ATOM 873 O O . PHE A 1 114 ? 1.675 -5.164 14.015 1.00 96.50 114 PHE A O 1
ATOM 880 N N . GLU A 1 115 ? 1.072 -5.339 11.856 1.00 93.38 115 GLU A N 1
ATOM 881 C CA . GLU A 1 115 ? 0.905 -6.804 11.817 1.00 93.38 115 GLU A CA 1
ATOM 882 C C . GLU A 1 115 ? 2.245 -7.546 11.641 1.00 93.38 115 GLU A C 1
ATOM 884 O O . GLU A 1 115 ? 2.311 -8.771 11.705 1.00 93.38 115 GLU A O 1
ATOM 889 N N . GLY A 1 116 ? 3.338 -6.805 11.413 1.00 90.19 116 GLY A N 1
ATOM 890 C CA . GLY A 1 116 ? 4.644 -7.367 11.072 1.00 90.19 116 GLY A CA 1
ATOM 891 C C . GLY A 1 116 ? 4.655 -8.032 9.695 1.00 90.19 116 GLY A C 1
ATOM 892 O O . GLY A 1 116 ? 3.851 -7.697 8.825 1.00 90.19 116 GLY A O 1
ATOM 893 N N . LEU A 1 117 ? 5.591 -8.961 9.478 1.00 86.50 117 LEU A N 1
ATOM 894 C CA . LEU A 1 117 ? 5.611 -9.766 8.258 1.00 86.50 117 LEU A CA 1
ATOM 895 C C . LEU A 1 117 ? 4.407 -10.708 8.271 1.00 86.50 117 LEU A C 1
ATOM 897 O O . LEU A 1 117 ? 4.362 -11.656 9.051 1.00 86.50 117 LEU A O 1
ATOM 901 N N . ALA A 1 118 ? 3.435 -10.442 7.403 1.00 76.06 118 ALA A N 1
ATOM 902 C CA . ALA A 1 118 ? 2.312 -11.341 7.220 1.00 76.06 118 ALA A CA 1
ATOM 903 C C . ALA A 1 118 ? 2.779 -12.580 6.449 1.00 76.06 118 ALA A C 1
ATOM 905 O O . ALA A 1 118 ? 3.139 -12.495 5.274 1.00 76.06 118 ALA A O 1
ATOM 906 N N . GLU A 1 119 ? 2.761 -13.732 7.115 1.00 75.44 119 GLU A N 1
ATOM 907 C CA . GLU A 1 119 ? 2.829 -15.023 6.436 1.00 75.44 119 GLU A CA 1
ATOM 908 C C . GLU A 1 119 ? 1.570 -15.244 5.581 1.00 75.44 119 GLU A C 1
ATOM 910 O O . GLU A 1 119 ? 0.541 -14.587 5.760 1.00 75.44 119 GLU A O 1
ATOM 915 N N . ASP A 1 120 ? 1.646 -16.183 4.639 1.00 66.38 120 ASP A N 1
ATOM 916 C CA . ASP A 1 120 ? 0.669 -16.335 3.556 1.00 66.38 120 ASP A CA 1
ATOM 917 C C . A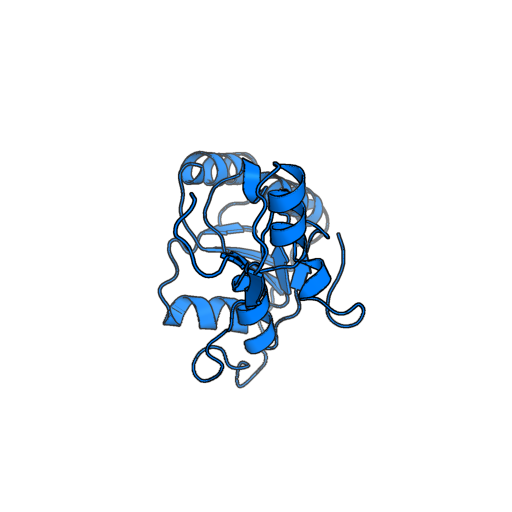SP A 1 120 ? -0.797 -16.434 4.015 1.00 66.38 120 ASP A C 1
ATOM 919 O O . ASP A 1 120 ? -1.673 -15.820 3.401 1.00 66.38 120 ASP A O 1
ATOM 923 N N . HIS A 1 121 ? -1.079 -17.167 5.098 1.00 66.56 121 HIS A N 1
ATOM 924 C CA . HIS A 1 121 ? -2.435 -17.289 5.647 1.00 66.56 121 HIS A CA 1
ATOM 925 C C . HIS A 1 121 ? -2.913 -15.991 6.313 1.00 66.56 121 HIS A C 1
ATOM 927 O O . HIS A 1 121 ? -4.046 -15.560 6.094 1.00 66.56 121 HIS A O 1
ATOM 933 N N . THR A 1 122 ? -2.028 -15.323 7.053 1.00 82.12 122 THR A N 1
ATOM 934 C CA . THR A 1 122 ? -2.302 -14.045 7.720 1.00 82.12 122 THR A CA 1
ATOM 935 C C . THR A 1 122 ? -2.607 -12.943 6.704 1.00 82.12 122 THR A C 1
ATOM 937 O O . THR A 1 122 ? -3.486 -12.114 6.929 1.00 82.12 122 THR A O 1
ATOM 940 N N . LEU A 1 123 ? -1.941 -12.960 5.545 1.00 90.31 123 LEU A N 1
ATOM 941 C CA . LEU A 1 123 ? -2.150 -11.971 4.489 1.00 90.31 123 LEU A CA 1
ATOM 942 C C . LEU A 1 123 ? -3.569 -12.029 3.895 1.00 90.31 123 LEU A C 1
ATOM 944 O O . LEU A 1 123 ? -4.211 -10.993 3.724 1.00 90.31 123 LEU A O 1
ATOM 948 N N . VAL A 1 124 ? -4.085 -13.233 3.618 1.00 92.81 124 VAL A N 1
ATOM 949 C CA . VAL A 1 124 ? -5.459 -13.412 3.114 1.00 92.81 124 VAL A CA 1
ATOM 950 C C . VAL A 1 124 ? -6.479 -12.903 4.133 1.00 92.81 124 VAL A C 1
ATOM 952 O O . VAL A 1 124 ? -7.415 -12.197 3.760 1.00 92.81 124 VAL A O 1
ATOM 955 N N . GLU A 1 125 ? -6.278 -13.193 5.420 1.00 91.00 125 GLU A N 1
ATOM 956 C CA . GLU A 1 125 ? -7.164 -12.700 6.476 1.00 91.00 125 GLU A CA 1
ATOM 957 C C . GLU A 1 125 ? -7.172 -11.173 6.592 1.00 91.00 125 GLU A C 1
ATOM 959 O O . GLU A 1 125 ? -8.239 -10.585 6.785 1.00 91.00 125 GLU A O 1
ATOM 964 N N . ILE A 1 126 ? -6.008 -10.526 6.468 1.00 92.75 126 ILE A N 1
ATOM 965 C CA . ILE A 1 126 ? -5.901 -9.061 6.489 1.00 92.75 126 ILE A CA 1
ATOM 966 C C . ILE A 1 126 ? -6.740 -8.466 5.361 1.00 92.75 126 ILE A C 1
ATOM 968 O O . ILE A 1 126 ? -7.540 -7.559 5.607 1.00 92.75 126 ILE A O 1
ATOM 972 N N . TYR A 1 127 ? -6.616 -8.997 4.140 1.00 94.06 127 TYR A N 1
ATOM 973 C CA . TYR A 1 127 ? -7.448 -8.555 3.026 1.00 94.06 127 TYR A CA 1
ATOM 974 C C . TYR A 1 127 ? -8.931 -8.791 3.322 1.00 94.06 127 TYR A C 1
ATOM 976 O O . TYR A 1 127 ? -9.700 -7.840 3.322 1.00 94.06 127 TYR A O 1
ATOM 984 N N . GLN A 1 128 ? -9.343 -10.012 3.666 1.00 92.44 128 GLN A N 1
ATOM 985 C CA . GLN A 1 128 ? -10.759 -10.346 3.878 1.00 92.44 128 GLN A CA 1
ATOM 986 C C . GLN A 1 128 ? -11.436 -9.551 5.011 1.00 92.44 128 GLN A C 1
ATOM 988 O O . GLN A 1 128 ? -12.655 -9.376 4.992 1.00 92.44 128 GLN A O 1
ATOM 993 N N . LYS A 1 129 ? -10.670 -9.058 5.994 1.00 91.88 129 LYS A N 1
ATOM 994 C CA . LYS A 1 129 ? -11.154 -8.161 7.062 1.00 91.88 129 LYS A CA 1
ATOM 995 C C . LYS A 1 129 ? -11.222 -6.691 6.627 1.00 91.88 129 LYS A C 1
ATOM 997 O O . LYS A 1 129 ? -11.884 -5.896 7.290 1.00 91.88 129 LYS A O 1
ATOM 1002 N N . SER A 1 130 ? -10.543 -6.320 5.545 1.00 93.50 130 SER A N 1
ATOM 1003 C CA . SER A 1 130 ? -10.416 -4.940 5.079 1.00 93.50 130 SER A CA 1
ATOM 1004 C C . SER A 1 130 ? -11.620 -4.478 4.265 1.00 93.50 130 SER A C 1
ATOM 1006 O O . SER A 1 130 ? -12.107 -5.165 3.374 1.00 93.50 130 SER A O 1
ATOM 1008 N N . LEU A 1 131 ? -12.044 -3.243 4.518 1.00 93.19 131 LEU A N 1
ATOM 1009 C CA . LEU A 1 131 ? -12.975 -2.504 3.674 1.00 93.19 131 LEU A CA 1
ATOM 1010 C C . LEU A 1 131 ? -12.286 -1.987 2.403 1.00 93.19 131 LEU A C 1
ATOM 1012 O O . LEU A 1 131 ? -12.890 -1.994 1.336 1.00 93.19 131 LEU A O 1
ATOM 1016 N N . PHE A 1 132 ? -11.036 -1.534 2.531 1.00 94.44 132 PHE A N 1
ATOM 1017 C CA . PHE A 1 132 ? -10.189 -1.099 1.421 1.00 94.44 132 PHE A CA 1
ATOM 1018 C C . PHE A 1 132 ? -8.728 -1.456 1.685 1.00 94.44 132 PHE A C 1
ATOM 1020 O O . PHE A 1 132 ? -8.260 -1.353 2.822 1.00 94.44 132 PHE A O 1
ATOM 1027 N N . THR A 1 133 ? -7.987 -1.761 0.624 1.00 96.56 133 THR A N 1
ATOM 1028 C CA . THR A 1 133 ? -6.518 -1.727 0.652 1.00 96.56 133 THR A CA 1
ATOM 1029 C C . THR A 1 133 ? -6.031 -0.382 0.118 1.00 96.56 133 THR A C 1
ATOM 1031 O O . THR A 1 133 ? -6.529 0.109 -0.893 1.00 96.56 133 THR A O 1
ATOM 1034 N N . VAL A 1 134 ? -5.069 0.235 0.800 1.00 97.56 134 VAL A N 1
ATOM 1035 C CA . VAL A 1 134 ? -4.555 1.575 0.505 1.00 97.56 134 VAL A CA 1
ATOM 1036 C C . VAL A 1 134 ? -3.118 1.486 0.000 1.00 97.56 134 VAL A C 1
ATOM 1038 O O . VAL A 1 134 ? -2.257 0.901 0.654 1.00 97.56 134 VAL A O 1
ATOM 1041 N N . LEU A 1 135 ? -2.840 2.105 -1.146 1.00 96.75 135 LEU A N 1
ATOM 1042 C CA . LEU A 1 135 ? -1.503 2.277 -1.709 1.00 96.75 135 LEU A CA 1
ATOM 1043 C C . LEU A 1 135 ? -1.261 3.758 -1.990 1.00 96.75 135 LEU A C 1
ATOM 1045 O O . LEU A 1 135 ? -1.803 4.313 -2.937 1.00 96.75 135 LEU A O 1
ATOM 1049 N N . PHE A 1 136 ? -0.410 4.410 -1.204 1.00 96.56 136 PHE A N 1
ATOM 1050 C CA . PHE A 1 136 ? -0.105 5.832 -1.403 1.00 96.56 136 PHE A CA 1
ATOM 1051 C C . PHE A 1 136 ? 1.272 6.068 -2.035 1.00 96.56 136 PHE A C 1
ATOM 1053 O O . PHE A 1 136 ? 1.916 7.086 -1.802 1.00 96.56 136 PHE A O 1
ATOM 1060 N N . SER A 1 137 ? 1.733 5.096 -2.823 1.00 96.44 137 SER A N 1
ATOM 1061 C CA . SER A 1 137 ? 3.108 5.007 -3.312 1.00 96.44 137 SER A CA 1
ATOM 1062 C C . SER A 1 137 ? 3.495 6.145 -4.259 1.00 96.44 137 SER A C 1
ATOM 1064 O O . SER A 1 137 ? 2.684 6.645 -5.037 1.00 96.44 137 SER A O 1
ATOM 1066 N N . ASN A 1 138 ? 4.775 6.515 -4.222 1.00 96.12 138 ASN A N 1
ATOM 1067 C CA . ASN A 1 138 ? 5.386 7.467 -5.151 1.00 96.12 138 ASN A CA 1
ATOM 1068 C C . ASN A 1 138 ? 5.826 6.785 -6.455 1.00 96.12 138 ASN A C 1
ATOM 1070 O O . ASN A 1 138 ? 5.878 7.417 -7.509 1.00 96.12 138 ASN A O 1
ATOM 1074 N N . TYR A 1 139 ? 6.154 5.494 -6.389 1.00 92.19 139 TYR A N 1
ATOM 1075 C CA . TYR A 1 139 ? 6.572 4.695 -7.535 1.00 92.19 139 TYR A CA 1
ATOM 1076 C C . TYR A 1 139 ? 6.102 3.249 -7.391 1.00 92.19 139 TYR A C 1
ATOM 1078 O O . TYR A 1 139 ? 6.254 2.633 -6.336 1.00 92.19 139 TYR A O 1
ATOM 1086 N N . GLU A 1 140 ? 5.594 2.702 -8.494 1.00 92.94 140 GLU A N 1
ATOM 1087 C CA . GLU A 1 140 ? 5.207 1.304 -8.621 1.00 92.94 140 GLU A CA 1
ATOM 1088 C C . GLU A 1 140 ? 5.475 0.783 -10.032 1.00 92.94 140 GLU A C 1
ATOM 1090 O O . GLU A 1 140 ? 5.329 1.510 -11.010 1.00 92.94 140 GLU A O 1
ATOM 1095 N N . ASN A 1 141 ? 5.805 -0.501 -10.160 1.00 90.12 141 ASN A N 1
ATOM 1096 C CA . ASN A 1 141 ? 5.839 -1.147 -11.475 1.00 90.12 141 ASN A CA 1
ATOM 1097 C C . ASN A 1 141 ? 4.492 -1.779 -11.793 1.00 90.12 141 ASN A C 1
ATOM 1099 O O . ASN A 1 141 ? 3.829 -1.365 -12.735 1.00 90.12 141 ASN A O 1
ATOM 1103 N N . MET A 1 142 ? 4.108 -2.779 -11.003 1.00 91.12 142 MET A N 1
ATOM 1104 C CA . MET A 1 142 ? 2.803 -3.430 -11.048 1.00 91.12 142 MET A CA 1
ATOM 1105 C C . MET A 1 142 ? 2.618 -4.199 -9.729 1.00 91.12 142 MET A C 1
ATOM 1107 O O . MET A 1 142 ? 3.073 -5.343 -9.602 1.00 91.12 142 MET A O 1
ATOM 1111 N N . PRO A 1 143 ? 2.058 -3.545 -8.705 1.00 92.50 143 PRO A N 1
ATOM 1112 C CA . PRO A 1 143 ? 2.000 -4.093 -7.359 1.00 92.50 143 PRO A CA 1
ATOM 1113 C C . PRO A 1 143 ? 1.084 -5.314 -7.304 1.00 92.50 143 PRO A C 1
ATOM 1115 O O . PRO A 1 143 ? -0.115 -5.216 -7.561 1.00 92.50 143 PRO A O 1
ATOM 1118 N N . VAL A 1 144 ? 1.649 -6.460 -6.918 1.00 93.62 144 VAL A N 1
ATOM 1119 C CA . VAL A 1 144 ? 0.899 -7.720 -6.766 1.00 93.62 144 VAL A CA 1
ATOM 1120 C C . VAL A 1 144 ? -0.194 -7.586 -5.703 1.00 93.62 144 VAL A C 1
ATOM 1122 O O . VAL A 1 144 ? -1.285 -8.112 -5.891 1.00 93.62 144 VAL A O 1
ATOM 1125 N N . VAL A 1 145 ? 0.039 -6.772 -4.667 1.00 94.50 145 VAL A N 1
ATOM 1126 C CA . VAL A 1 145 ? -0.930 -6.492 -3.592 1.00 94.50 145 VAL A CA 1
ATOM 1127 C C . VAL A 1 145 ? -2.272 -5.939 -4.092 1.00 94.50 145 VAL A C 1
ATOM 1129 O O . VAL A 1 145 ? -3.299 -6.163 -3.460 1.00 94.50 145 VAL A O 1
ATOM 1132 N N . ILE A 1 146 ? -2.304 -5.265 -5.252 1.00 94.31 146 ILE A N 1
ATOM 1133 C CA . ILE A 1 146 ? -3.569 -4.844 -5.873 1.00 94.31 146 ILE A CA 1
ATOM 1134 C C . ILE A 1 146 ? -4.349 -6.066 -6.362 1.00 94.31 146 ILE A C 1
ATOM 1136 O O . ILE A 1 146 ? -5.536 -6.193 -6.073 1.00 94.31 146 ILE A O 1
ATOM 1140 N N . ALA A 1 147 ? -3.684 -6.974 -7.080 1.00 93.38 147 ALA A N 1
ATOM 1141 C CA . ALA A 1 147 ? -4.310 -8.188 -7.591 1.00 93.38 147 ALA A CA 1
ATOM 1142 C C . ALA A 1 147 ? -4.757 -9.118 -6.450 1.00 93.38 147 ALA A C 1
ATOM 1144 O O . ALA A 1 147 ? -5.850 -9.670 -6.516 1.00 93.38 147 ALA A O 1
ATOM 1145 N N . GLU A 1 148 ? -3.957 -9.241 -5.388 1.00 95.25 148 GLU A N 1
ATOM 1146 C CA . GLU A 1 148 ? -4.300 -9.983 -4.165 1.00 95.25 148 GLU A CA 1
ATOM 1147 C C . GLU A 1 148 ? -5.543 -9.423 -3.473 1.00 95.25 148 GLU A C 1
ATOM 1149 O O . GLU A 1 148 ? -6.492 -10.164 -3.217 1.00 95.25 148 GLU A O 1
ATOM 1154 N N . SER A 1 149 ? -5.568 -8.111 -3.229 1.00 94.38 149 SER A N 1
ATOM 1155 C CA . SER A 1 149 ? -6.704 -7.418 -2.617 1.00 94.38 149 SER A CA 1
ATOM 1156 C C . SER A 1 149 ? -7.986 -7.619 -3.435 1.00 94.38 149 SER A C 1
ATOM 1158 O O . SER A 1 149 ? -9.006 -8.075 -2.913 1.00 94.38 149 SER A O 1
ATOM 1160 N N . MET A 1 150 ? -7.910 -7.402 -4.752 1.00 92.69 150 MET A N 1
ATOM 1161 C CA . MET A 1 150 ? -9.049 -7.574 -5.655 1.00 92.69 150 MET A CA 1
ATOM 1162 C C . MET A 1 150 ? -9.518 -9.031 -5.754 1.00 92.69 150 MET A C 1
ATOM 1164 O O . MET A 1 150 ? -10.724 -9.272 -5.818 1.00 92.69 150 MET A O 1
ATOM 1168 N N . ALA A 1 151 ? -8.604 -10.005 -5.739 1.00 93.62 151 ALA A N 1
ATOM 1169 C CA . ALA A 1 151 ? -8.947 -11.428 -5.717 1.00 93.62 151 ALA A CA 1
ATOM 1170 C C . ALA A 1 151 ? -9.670 -11.824 -4.415 1.00 93.62 151 ALA A C 1
ATOM 1172 O O . ALA A 1 151 ? -10.595 -12.634 -4.440 1.00 93.62 151 ALA A O 1
ATOM 1173 N N . CYS A 1 152 ? -9.340 -11.168 -3.300 1.00 93.88 152 CYS A N 1
ATOM 1174 C CA . CYS A 1 152 ? -10.079 -11.258 -2.038 1.00 93.88 152 CYS A CA 1
ATOM 1175 C C . CYS A 1 152 ? -11.406 -10.470 -2.027 1.00 93.88 152 CYS A C 1
ATOM 1177 O O . CYS A 1 152 ? -12.084 -10.431 -1.000 1.00 93.88 152 CYS A O 1
ATOM 1179 N N . GLY A 1 153 ? -11.803 -9.849 -3.143 1.00 91.81 153 GLY A N 1
ATOM 1180 C CA . GLY A 1 153 ? -13.025 -9.048 -3.247 1.00 91.81 153 GLY A CA 1
ATOM 1181 C C . GLY A 1 153 ? -12.936 -7.678 -2.569 1.00 91.81 153 GLY A C 1
ATOM 1182 O O . GLY A 1 153 ? -13.968 -7.056 -2.317 1.00 91.81 153 GLY A O 1
ATOM 1183 N N . VAL A 1 154 ? -11.724 -7.207 -2.270 1.00 92.50 154 VAL A N 1
ATOM 1184 C CA . VAL A 1 154 ? -11.478 -5.956 -1.550 1.00 92.50 154 VAL A CA 1
ATOM 1185 C C . VAL A 1 154 ? -11.106 -4.861 -2.554 1.00 92.50 154 VAL A C 1
ATOM 1187 O O . VAL A 1 154 ? -10.179 -5.032 -3.348 1.00 92.50 154 VAL A O 1
ATOM 1190 N N . PRO A 1 155 ? -11.825 -3.728 -2.568 1.00 92.44 155 PRO A N 1
ATOM 1191 C CA . PRO A 1 155 ? -11.484 -2.610 -3.435 1.00 92.44 155 PRO A CA 1
ATOM 1192 C C . PRO A 1 155 ? -10.213 -1.888 -2.969 1.00 92.44 155 PRO A C 1
ATOM 1194 O O . PRO A 1 155 ? -9.854 -1.882 -1.789 1.00 92.44 155 PRO A O 1
ATOM 1197 N N . VAL A 1 156 ? -9.558 -1.207 -3.910 1.00 94.06 156 VAL A N 1
ATOM 1198 C CA . VAL A 1 156 ? -8.281 -0.522 -3.677 1.00 94.06 156 VAL A CA 1
ATOM 1199 C C . VAL A 1 156 ? -8.443 0.998 -3.768 1.00 94.06 156 VAL A C 1
ATOM 1201 O O . VAL A 1 156 ? -9.153 1.519 -4.631 1.00 94.06 156 VAL A O 1
ATOM 1204 N N . ILE A 1 157 ? -7.757 1.716 -2.880 1.00 95.19 157 ILE A N 1
ATOM 1205 C CA . ILE A 1 157 ? -7.499 3.157 -2.966 1.00 95.19 157 ILE A CA 1
ATOM 1206 C C . ILE A 1 157 ? -6.020 3.313 -3.306 1.00 95.19 157 ILE A C 1
ATOM 1208 O O . ILE A 1 157 ? -5.175 2.862 -2.533 1.00 95.19 157 ILE A O 1
ATOM 1212 N N . ALA A 1 158 ? -5.696 3.916 -4.447 1.00 94.19 158 ALA A N 1
ATOM 1213 C CA . ALA A 1 158 ? -4.315 3.990 -4.913 1.00 94.19 158 ALA A CA 1
ATOM 1214 C C . ALA A 1 158 ? -3.968 5.330 -5.565 1.00 94.19 158 ALA A C 1
ATOM 1216 O O . ALA A 1 158 ? -4.833 5.987 -6.140 1.00 94.19 158 ALA A O 1
ATOM 1217 N N . THR A 1 159 ? -2.692 5.714 -5.529 1.00 93.44 159 THR A N 1
ATOM 1218 C CA . THR A 1 159 ? -2.160 6.797 -6.368 1.00 93.44 159 THR A CA 1
ATOM 1219 C C . THR A 1 159 ? -1.967 6.306 -7.812 1.00 93.44 159 THR A C 1
ATOM 1221 O O . THR A 1 159 ? -1.524 5.174 -8.024 1.00 93.44 159 THR A O 1
ATOM 1224 N N . PRO A 1 160 ? -2.255 7.122 -8.846 1.00 92.31 160 PRO A N 1
ATOM 1225 C CA . PRO A 1 160 ? -2.122 6.731 -10.256 1.00 92.31 160 PRO A CA 1
ATOM 1226 C C . PRO A 1 160 ? -0.662 6.752 -10.752 1.00 92.31 160 PRO A C 1
ATOM 1228 O O . PRO A 1 160 ? -0.346 7.415 -11.739 1.00 92.31 160 PRO A O 1
ATOM 1231 N N . VAL A 1 161 ? 0.249 6.054 -10.070 1.00 92.81 161 VAL A N 1
ATOM 1232 C CA . VAL A 1 161 ? 1.681 6.034 -10.412 1.00 92.81 161 VAL A CA 1
ATOM 1233 C C . VAL A 1 161 ? 2.096 4.745 -11.119 1.00 92.81 161 VAL A C 1
ATOM 1235 O O . VAL A 1 161 ? 1.583 3.658 -10.848 1.00 92.81 161 VAL A O 1
ATOM 1238 N N . GLY A 1 162 ? 3.070 4.869 -12.023 1.00 90.62 162 GLY A N 1
ATOM 1239 C CA . GLY A 1 162 ? 3.671 3.730 -12.711 1.00 90.62 162 GLY A CA 1
ATOM 1240 C C . GLY A 1 162 ? 2.649 2.861 -13.442 1.00 90.62 162 GLY A C 1
ATOM 1241 O O . GLY A 1 162 ? 1.849 3.389 -14.209 1.00 90.62 162 GLY A O 1
ATOM 1242 N N . GLY A 1 163 ? 2.672 1.543 -13.223 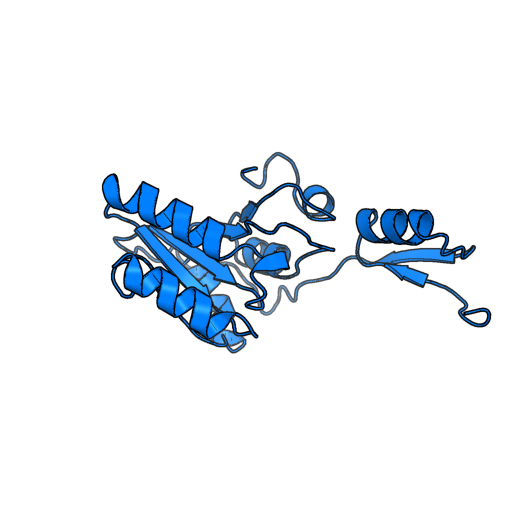1.00 91.81 163 GLY A N 1
ATOM 1243 C CA . GLY A 1 163 ? 1.718 0.624 -13.859 1.00 91.81 163 GLY A CA 1
ATOM 1244 C C . GLY A 1 163 ? 0.393 0.433 -13.116 1.00 91.81 163 GLY A C 1
ATOM 1245 O O . GLY A 1 163 ? -0.425 -0.352 -13.582 1.00 91.81 163 GLY A O 1
ATOM 1246 N N . ILE A 1 164 ? 0.127 1.130 -11.999 1.00 92.31 164 ILE A N 1
ATOM 1247 C CA . ILE A 1 164 ? -1.173 1.037 -11.299 1.00 92.31 164 ILE A CA 1
ATOM 1248 C C . ILE A 1 164 ? -2.364 1.313 -12.243 1.00 92.31 164 ILE A C 1
ATOM 1250 O O . ILE A 1 164 ? -3.311 0.521 -12.233 1.00 92.31 164 ILE A O 1
ATOM 1254 N N . PRO A 1 165 ? -2.339 2.357 -13.101 1.00 90.69 165 PRO A N 1
ATOM 1255 C CA . PRO A 1 165 ? -3.440 2.628 -14.026 1.00 90.69 165 PRO A CA 1
ATOM 1256 C C . PRO A 1 165 ? -3.672 1.535 -15.082 1.00 90.69 165 PRO A C 1
ATOM 1258 O O . PRO A 1 165 ? -4.737 1.512 -15.690 1.00 90.69 165 PRO A O 1
ATOM 1261 N N . GLU A 1 166 ? -2.698 0.647 -15.319 1.00 89.56 166 GLU A N 1
ATOM 1262 C CA . GLU A 1 166 ? -2.852 -0.500 -16.229 1.00 89.56 166 GLU A CA 1
ATOM 1263 C C . GLU A 1 166 ? -3.611 -1.662 -15.574 1.00 89.56 166 GLU A C 1
ATOM 1265 O O . GLU A 1 166 ? -4.234 -2.457 -16.274 1.00 89.56 166 GLU A O 1
ATOM 1270 N N . ILE A 1 167 ? -3.564 -1.766 -14.241 1.00 86.69 167 ILE A N 1
ATOM 1271 C CA . ILE A 1 167 ? -4.224 -2.832 -13.472 1.00 86.69 167 ILE A CA 1
ATOM 1272 C C . ILE A 1 167 ? -5.676 -2.451 -13.165 1.00 86.69 167 ILE A C 1
ATOM 1274 O O . ILE A 1 167 ? -6.572 -3.292 -13.189 1.00 86.69 167 ILE A O 1
ATOM 1278 N N . LEU A 1 168 ? -5.909 -1.177 -12.842 1.00 82.88 168 LEU A N 1
ATOM 1279 C CA . LEU A 1 168 ? -7.170 -0.709 -12.285 1.00 82.88 168 LEU A CA 1
ATOM 1280 C C . LEU A 1 168 ? -8.059 -0.023 -13.337 1.00 82.88 168 LEU A C 1
ATOM 1282 O O . LEU A 1 168 ? -7.802 1.105 -13.761 1.00 82.88 168 LEU A O 1
ATOM 1286 N N . ASN A 1 169 ? -9.184 -0.649 -13.701 1.00 71.25 169 ASN A N 1
ATOM 1287 C CA . ASN A 1 169 ? -10.196 -0.002 -14.545 1.00 71.25 169 ASN A CA 1
ATOM 1288 C C . ASN A 1 169 ? -10.942 1.096 -13.772 1.00 71.25 169 ASN A C 1
ATOM 1290 O O . ASN A 1 169 ? -11.213 0.937 -12.586 1.00 71.25 169 ASN A O 1
ATOM 1294 N N . LYS A 1 170 ? -11.375 2.171 -14.448 1.00 61.31 170 LYS A N 1
ATOM 1295 C CA . LYS A 1 170 ? -12.022 3.363 -13.839 1.00 61.31 170 LYS A CA 1
ATOM 1296 C C . LYS A 1 170 ? -13.206 3.088 -12.891 1.00 61.31 170 LYS A C 1
ATOM 1298 O O . LYS A 1 170 ? -13.546 3.958 -12.103 1.00 61.31 170 LYS A O 1
ATOM 1303 N N . ASN A 1 171 ? -13.820 1.907 -12.960 1.00 62.91 171 ASN A N 1
ATOM 1304 C CA . ASN A 1 171 ? -14.975 1.525 -12.143 1.00 62.91 171 ASN A CA 1
ATOM 1305 C C . ASN A 1 171 ? -14.613 0.684 -10.900 1.00 62.91 171 ASN A C 1
ATOM 1307 O O . ASN A 1 171 ? -15.518 0.238 -10.203 1.00 62.91 171 ASN A O 1
ATOM 1311 N N . GLN A 1 172 ? -13.328 0.403 -10.650 1.00 62.12 172 GLN A N 1
ATOM 1312 C CA . GLN A 1 172 ? -12.886 -0.597 -9.662 1.00 62.12 172 GLN A CA 1
ATOM 1313 C C . GLN A 1 172 ? -12.036 -0.025 -8.511 1.00 62.12 172 GLN A C 1
ATOM 1315 O O . GLN A 1 172 ? -11.559 -0.793 -7.679 1.00 62.12 172 GLN A O 1
ATOM 1320 N N . TRP A 1 173 ? -11.831 1.295 -8.440 1.00 69.25 173 TRP A N 1
ATOM 1321 C CA . TRP A 1 173 ? -10.962 1.922 -7.436 1.00 69.25 173 TRP A CA 1
ATOM 1322 C C . TRP A 1 173 ? -11.270 3.405 -7.225 1.00 69.25 173 TRP A C 1
ATOM 1324 O O . TRP A 1 173 ? -11.964 4.036 -8.024 1.00 69.25 173 TRP A O 1
ATOM 1334 N N . PHE A 1 174 ? -10.699 3.963 -6.158 1.00 68.75 174 PHE A N 1
ATOM 1335 C CA . PHE A 1 174 ? -10.680 5.401 -5.908 1.00 68.75 174 PHE A CA 1
ATOM 1336 C C . PHE A 1 174 ? -9.262 5.936 -6.109 1.00 68.75 174 PHE A C 1
ATOM 1338 O O . PHE A 1 174 ? -8.333 5.506 -5.421 1.00 68.75 174 PHE A O 1
ATOM 1345 N N . ALA A 1 175 ? -9.113 6.872 -7.047 1.00 64.12 175 ALA A N 1
ATOM 1346 C CA . ALA A 1 175 ? -7.874 7.613 -7.235 1.00 64.12 175 ALA A CA 1
ATOM 1347 C C . ALA A 1 175 ? -7.726 8.670 -6.143 1.00 64.12 175 ALA A C 1
ATOM 1349 O O . ALA A 1 175 ? -8.661 9.446 -5.919 1.00 64.12 175 ALA A O 1
ATOM 1350 N N . CYS A 1 176 ? -6.574 8.683 -5.477 1.00 56.59 176 CYS A N 1
ATOM 1351 C CA . CYS A 1 176 ? -6.206 9.691 -4.485 1.00 56.59 176 CYS A CA 1
ATOM 1352 C C . CYS A 1 176 ? -5.123 10.650 -4.984 1.00 56.59 176 CYS A C 1
ATOM 1354 O O . CYS A 1 176 ? -4.320 10.265 -5.867 1.00 56.59 176 CYS A O 1
#

Foldseek 3Di:
DPPDPAAEAQFPLVVVVCVVVVDDDPHYHHDHDDDDLVQLAADPDQPPDQAAEEEEEDEPPCQFQVLVVVLVVQLVVVVPDQRYAYEYEYYYDCVVVNVVSSVVSVCDPRRYDYPYHQDSNSLSVSLNNHQEYETEGPADAHDVVCNSSVSNVHAYEYAPHHRPPVVDDPVGYHHD

Radius of gyration: 17.7 Å; chains: 1; bounding box: 43×35×50 Å

Sequence (176 aa):
MGHSSGIATVSHALKTAMENKKLKHPNFVVVPNSVDTSRFVPGKELIKSPKKIFSHISCFDDAAKNITGIITAVDKLSRKRQDFELHIAGDGPDRAKIENHCTQLGLTGTFVFFEGLAEDHTLVEIYQKSLFTVLFSNYENMPVVIAESMACGVPVIATPVGGIPEILNKNQWFAC

Secondary structure (DSSP, 8-state):
----S-EEESSHHHHHHHHHTT---S-EEE-PPP--TTTS---SS----SSEEEEEE--S-HHHH-HHHHHHHHHHHHTT--SEEEEEE---TTHHHHHHHHHHTT-BTTTEEEEES--HHHHHHHHHH-SEEEE--S--S--HHHHHHHHTT--EEE---TTHHHH--TTSEEE-

pLDDT: mean 90.75, std 10.04, range [52.12, 98.5]